Protein AF-A0A6A5WYC8-F1 (afdb_monomer)

Radius of gyration: 22.5 Å; Cα contacts (8 Å, |Δi|>4): 94; chains: 1; bounding box: 48×46×66 Å

Structure (mmCIF, N/CA/C/O backbone):
data_AF-A0A6A5WYC8-F1
#
_entry.id   AF-A0A6A5WYC8-F1
#
loop_
_atom_site.group_PDB
_atom_site.id
_atom_site.type_symbol
_atom_site.label_atom_id
_atom_site.label_alt_id
_atom_site.label_comp_id
_atom_site.label_asym_id
_atom_site.label_entity_id
_atom_site.label_seq_id
_atom_site.pdbx_PDB_ins_code
_atom_site.Cartn_x
_atom_site.Cartn_y
_atom_site.Cartn_z
_atom_site.occupancy
_atom_site.B_iso_or_equiv
_atom_site.auth_seq_id
_atom_site.auth_comp_id
_atom_site.auth_asym_id
_atom_site.auth_atom_id
_atom_site.pdbx_PDB_model_num
ATOM 1 N N . MET A 1 1 ? 5.970 29.006 -10.758 1.00 31.78 1 MET A N 1
ATOM 2 C CA . MET A 1 1 ? 6.120 27.592 -11.154 1.00 31.78 1 MET A CA 1
ATOM 3 C C . MET A 1 1 ? 5.249 26.788 -10.196 1.00 31.78 1 MET A C 1
ATOM 5 O O . MET A 1 1 ? 5.601 26.696 -9.032 1.00 31.78 1 MET A O 1
ATOM 9 N N . LYS A 1 2 ? 4.034 26.395 -10.607 1.00 27.62 2 LYS A N 1
ATOM 10 C CA . LYS A 1 2 ? 3.096 25.659 -9.742 1.00 27.62 2 LYS A CA 1
ATOM 11 C C . LYS A 1 2 ? 3.379 24.168 -9.907 1.00 27.62 2 LYS A C 1
ATOM 13 O O . LYS A 1 2 ? 3.205 23.647 -11.006 1.00 27.62 2 LYS A O 1
ATOM 18 N N . PHE A 1 3 ? 3.877 23.530 -8.854 1.00 28.61 3 PHE A N 1
ATOM 19 C CA . PHE A 1 3 ? 4.011 22.080 -8.818 1.00 28.61 3 PHE A CA 1
ATOM 20 C C . PHE A 1 3 ? 2.621 21.463 -8.635 1.00 28.61 3 PHE A C 1
ATOM 22 O O . PHE A 1 3 ? 1.765 22.016 -7.950 1.00 28.61 3 PHE A O 1
ATOM 29 N N . LYS A 1 4 ? 2.375 20.387 -9.380 1.00 29.45 4 LYS A N 1
ATOM 30 C CA . LYS A 1 4 ? 1.125 19.633 -9.392 1.00 29.45 4 LYS A CA 1
ATOM 31 C C . LYS A 1 4 ? 0.997 18.868 -8.071 1.00 29.45 4 LYS A C 1
ATOM 33 O O . LYS A 1 4 ? 1.615 17.820 -7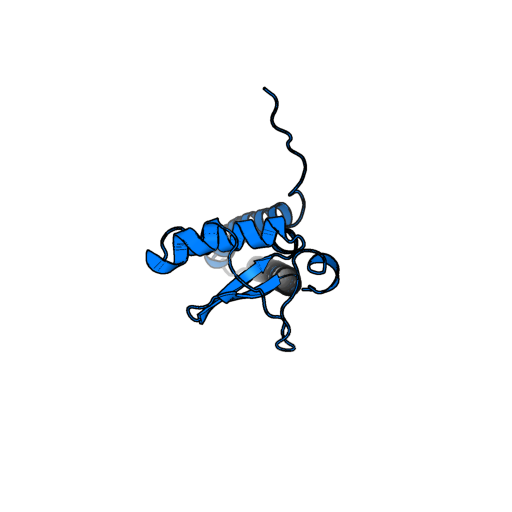.939 1.00 29.45 4 LYS A O 1
ATOM 38 N N . ASP A 1 5 ? 0.160 19.356 -7.164 1.00 35.50 5 ASP A N 1
ATOM 39 C CA . ASP A 1 5 ? -0.334 18.601 -6.005 1.00 35.50 5 ASP A CA 1
ATOM 40 C C . ASP A 1 5 ? -1.537 17.748 -6.414 1.00 35.50 5 ASP A C 1
ATOM 42 O O . ASP A 1 5 ? -2.679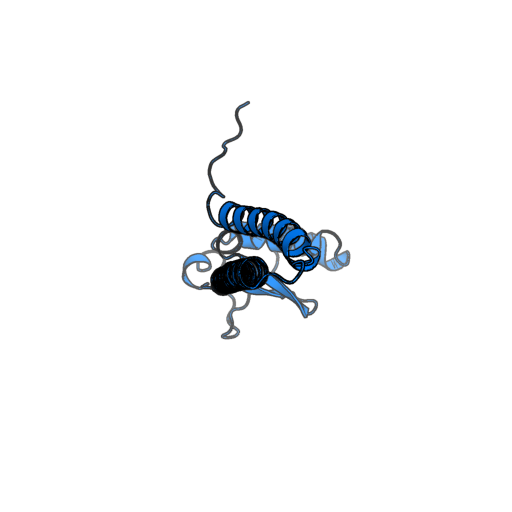 17.990 -6.029 1.00 35.50 5 ASP A O 1
ATOM 46 N N . HIS A 1 6 ? -1.293 16.749 -7.252 1.00 37.56 6 HIS A N 1
ATOM 47 C CA . HIS A 1 6 ? -2.247 15.668 -7.440 1.00 37.56 6 HIS A CA 1
ATOM 48 C C . HIS A 1 6 ? -1.483 14.354 -7.389 1.00 37.56 6 HIS A C 1
ATOM 50 O O . HIS A 1 6 ? -0.410 14.259 -7.980 1.00 37.56 6 HIS A O 1
ATOM 56 N N . TYR A 1 7 ? -2.096 13.373 -6.727 1.00 34.94 7 TYR A N 1
ATOM 57 C CA . TYR A 1 7 ? -1.620 12.028 -6.390 1.00 34.94 7 TYR A CA 1
ATOM 58 C C . TYR A 1 7 ? -0.927 11.942 -5.015 1.00 34.94 7 TYR A C 1
ATOM 60 O O . TYR A 1 7 ? -0.001 12.691 -4.743 1.00 34.94 7 TYR A O 1
ATOM 68 N N . TYR A 1 8 ? -1.434 11.028 -4.168 1.00 35.78 8 TYR A N 1
ATOM 69 C CA . TYR A 1 8 ? -1.152 10.771 -2.735 1.00 35.78 8 TYR A CA 1
ATOM 70 C C . TYR A 1 8 ? -2.074 11.472 -1.705 1.00 35.78 8 TYR A C 1
ATOM 72 O O . TYR A 1 8 ? -1.600 12.170 -0.818 1.00 35.78 8 TYR A O 1
ATOM 80 N N . HIS A 1 9 ? -3.395 11.269 -1.786 1.00 42.06 9 HIS A N 1
ATOM 81 C CA . HIS A 1 9 ? -4.388 11.791 -0.816 1.00 42.06 9 HIS A CA 1
ATOM 82 C C . HIS A 1 9 ? -5.343 10.687 -0.319 1.00 42.06 9 HIS A C 1
ATOM 84 O O . HIS A 1 9 ? -6.529 10.715 -0.608 1.00 42.06 9 HIS A O 1
ATOM 90 N N . ASN A 1 10 ? -4.842 9.627 0.325 1.00 48.75 10 ASN A N 1
ATOM 91 C CA . ASN A 1 10 ? -5.766 8.766 1.086 1.00 48.75 10 ASN A CA 1
ATOM 92 C C . ASN A 1 10 ? -5.080 7.965 2.201 1.00 48.75 10 ASN A C 1
ATOM 94 O O . ASN A 1 10 ? -5.441 8.085 3.365 1.00 48.75 10 ASN A O 1
ATOM 98 N N . HIS A 1 11 ? -4.026 7.197 1.911 1.00 49.94 11 HIS A N 1
ATOM 99 C CA . HIS A 1 11 ? -3.353 6.414 2.960 1.00 49.94 11 HIS A CA 1
ATOM 100 C C . HIS A 1 11 ? -2.455 7.257 3.880 1.00 49.94 11 HIS A C 1
ATOM 102 O O . HIS A 1 11 ? -2.379 7.014 5.083 1.00 49.94 11 HIS A O 1
ATOM 108 N N . GLY A 1 12 ? -1.802 8.291 3.338 1.00 56.53 12 GLY A N 1
ATOM 109 C CA . GLY A 1 12 ? -1.051 9.255 4.147 1.00 56.53 12 GLY A CA 1
ATOM 110 C C . GLY A 1 12 ? -1.943 10.026 5.122 1.00 56.53 12 GLY A C 1
ATOM 111 O O . GLY A 1 12 ? -1.490 10.361 6.207 1.00 56.53 12 GLY A O 1
ATOM 112 N N . GLU A 1 13 ? -3.203 10.267 4.757 1.00 59.62 13 GLU A N 1
ATOM 113 C CA . GLU A 1 13 ? -4.185 10.929 5.620 1.00 59.62 13 GLU A CA 1
ATOM 114 C C . GLU A 1 13 ? -4.702 9.976 6.697 1.00 59.62 13 GLU A C 1
ATOM 116 O O . GLU A 1 13 ? -4.609 10.333 7.862 1.00 59.62 13 GLU A O 1
ATOM 121 N N . ARG A 1 14 ? -5.076 8.730 6.357 1.00 62.69 14 ARG A N 1
ATOM 122 C CA . ARG A 1 14 ? -5.454 7.705 7.355 1.00 62.69 14 ARG A CA 1
ATOM 123 C C . ARG A 1 14 ? -4.357 7.466 8.398 1.00 62.69 14 ARG A C 1
ATOM 125 O O . ARG A 1 14 ? -4.634 7.412 9.590 1.00 62.69 14 ARG A O 1
ATOM 132 N N . ARG A 1 15 ? -3.089 7.365 7.972 1.00 63.12 15 ARG A N 1
ATOM 133 C CA . ARG A 1 15 ? -1.957 7.236 8.909 1.00 63.12 15 ARG A CA 1
ATOM 134 C C . ARG A 1 15 ? -1.721 8.498 9.736 1.00 63.12 15 ARG A C 1
ATOM 136 O O . ARG A 1 15 ? -1.363 8.371 10.899 1.00 63.12 15 ARG A O 1
ATOM 143 N N . LYS A 1 16 ? -1.878 9.693 9.159 1.00 63.28 16 LYS A N 1
ATOM 144 C CA . LYS A 1 16 ? -1.748 10.956 9.905 1.00 63.28 16 LYS A CA 1
ATOM 145 C C . LYS A 1 16 ? -2.861 11.115 10.935 1.00 63.28 16 LYS A C 1
ATOM 147 O O . LYS A 1 16 ? -2.550 11.377 12.083 1.00 63.28 16 LYS A O 1
ATOM 152 N N . GLU A 1 17 ? -4.106 10.861 10.550 1.00 66.44 17 GLU A N 1
ATOM 153 C CA . GLU A 1 17 ? -5.269 10.861 11.442 1.00 66.44 17 GLU A CA 1
ATOM 154 C C . GLU A 1 17 ? -5.091 9.831 12.568 1.00 66.44 17 GLU A C 1
ATOM 156 O O . GLU A 1 17 ? -5.295 10.144 13.735 1.00 66.44 17 GLU A O 1
ATOM 161 N N . CYS A 1 18 ? -4.596 8.628 12.249 1.00 65.06 18 CYS A N 1
ATOM 162 C CA . CYS A 1 18 ? -4.242 7.623 13.250 1.00 65.06 18 CYS A CA 1
ATOM 163 C C . CYS A 1 18 ? -3.154 8.123 14.216 1.00 65.06 18 CYS A C 1
ATOM 165 O O . CYS A 1 18 ? -3.265 7.896 15.418 1.00 65.06 18 CYS A O 1
ATOM 167 N N . LEU A 1 19 ? -2.109 8.801 13.723 1.00 67.19 19 LEU A N 1
ATOM 168 C CA . LEU A 1 19 ? -1.042 9.363 14.562 1.00 67.19 19 LEU A CA 1
ATOM 169 C C . LEU A 1 19 ? -1.561 10.488 15.468 1.00 67.19 19 LEU A C 1
ATOM 171 O O . LEU A 1 19 ? -1.287 10.454 16.664 1.00 67.19 19 LEU A O 1
ATOM 175 N N . GLU A 1 20 ? -2.345 11.422 14.928 1.00 73.81 20 GLU A N 1
ATOM 176 C CA . GLU A 1 20 ? -2.971 12.522 15.678 1.00 73.81 20 GLU A CA 1
ATOM 177 C C . GLU A 1 20 ? -3.898 11.982 16.782 1.00 73.81 20 GLU A C 1
ATOM 179 O O . GLU A 1 20 ? -3.764 12.353 17.947 1.00 73.81 20 GLU A O 1
ATOM 184 N N . LEU A 1 21 ? -4.744 10.996 16.462 1.00 72.44 21 LEU A N 1
ATOM 185 C CA . LEU A 1 21 ? -5.571 10.295 17.451 1.00 72.44 21 LEU A CA 1
ATOM 186 C C . LEU A 1 21 ? -4.731 9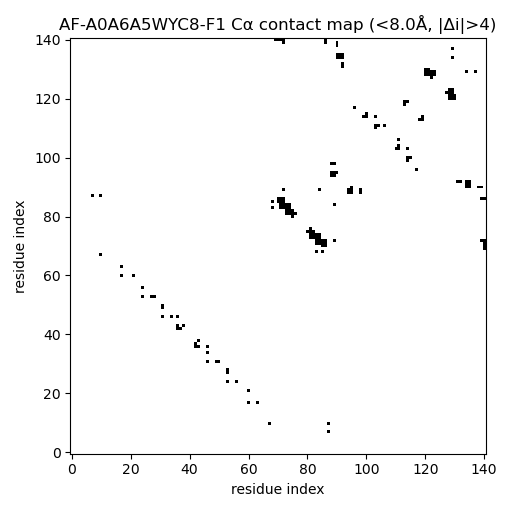.566 18.510 1.00 72.44 21 LEU A C 1
ATOM 188 O O . LEU A 1 21 ? -5.134 9.476 19.669 1.00 72.44 21 LEU A O 1
ATOM 192 N N . THR A 1 22 ? -3.561 9.038 18.144 1.00 75.81 22 THR A N 1
ATOM 193 C CA . THR A 1 22 ? -2.671 8.367 19.103 1.00 75.81 22 THR A CA 1
ATOM 194 C C . THR A 1 22 ? -2.109 9.366 20.116 1.00 75.81 22 THR A C 1
ATOM 196 O O . THR A 1 22 ? -2.049 9.054 21.307 1.00 75.81 22 THR A O 1
ATOM 199 N N . GLU A 1 23 ? -1.716 10.563 19.673 1.00 76.25 23 GLU A N 1
ATOM 200 C CA . GLU A 1 23 ? -1.233 11.640 20.546 1.00 76.25 23 GLU A CA 1
ATOM 201 C C . GLU A 1 23 ? -2.332 12.112 21.509 1.00 76.25 23 GLU A C 1
ATOM 203 O O . GLU A 1 23 ? -2.112 12.136 22.727 1.00 76.25 23 GLU A O 1
ATOM 208 N N . ASP A 1 24 ? -3.537 12.361 20.989 1.00 79.06 24 ASP A N 1
ATOM 209 C CA . ASP A 1 24 ? -4.706 12.748 21.786 1.00 79.06 24 ASP A CA 1
ATOM 210 C C . ASP A 1 24 ? -5.059 11.684 22.842 1.00 79.06 24 ASP A C 1
ATOM 212 O O . ASP A 1 24 ? -5.315 12.001 24.009 1.00 79.06 24 ASP A O 1
ATOM 216 N N . LEU A 1 25 ? -5.018 10.397 22.478 1.00 76.50 25 LEU A N 1
ATOM 217 C CA . LEU A 1 25 ? -5.288 9.299 23.411 1.00 76.50 25 LEU A CA 1
ATOM 218 C C . LEU A 1 25 ? -4.190 9.118 24.456 1.00 76.50 25 LEU A C 1
ATOM 220 O O . LEU A 1 25 ? -4.491 8.734 25.587 1.00 76.50 25 LEU A O 1
ATOM 224 N N . VAL A 1 26 ? -2.923 9.378 24.124 1.00 78.69 26 VAL A N 1
ATOM 225 C CA . VAL A 1 26 ? -1.829 9.351 25.108 1.00 78.69 26 VAL A CA 1
ATOM 226 C C . VAL A 1 26 ? -2.054 10.421 26.171 1.00 78.69 26 VAL A C 1
ATOM 228 O O . VAL A 1 26 ? -1.923 10.124 27.364 1.00 78.69 26 VAL A O 1
ATOM 231 N N . GLN A 1 27 ? -2.443 11.625 25.753 1.00 78.94 27 GLN A N 1
ATOM 232 C CA . GLN A 1 27 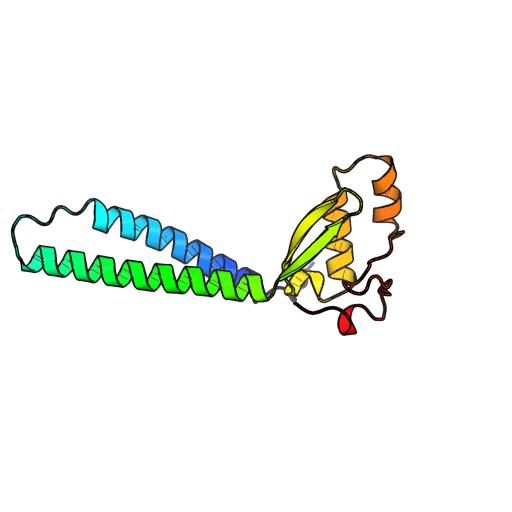? -2.753 12.721 26.664 1.00 78.94 27 GLN A CA 1
ATOM 233 C C . GLN A 1 27 ? -3.995 12.407 27.512 1.00 78.94 27 GLN A C 1
ATOM 235 O O . GLN A 1 27 ? -3.941 12.476 28.741 1.00 78.94 27 GLN A O 1
ATOM 240 N N . PHE A 1 28 ? -5.075 11.933 26.886 1.00 77.44 28 PHE A N 1
ATOM 241 C CA . PHE A 1 28 ? -6.296 11.525 27.584 1.00 77.44 28 PHE A CA 1
ATOM 242 C C . PHE A 1 28 ? -6.054 10.369 28.572 1.00 77.44 28 PHE A C 1
ATOM 244 O O . PHE A 1 28 ? -6.546 10.392 29.700 1.00 77.44 28 PHE A O 1
ATOM 251 N N . ARG A 1 29 ? -5.233 9.371 28.212 1.00 79.31 29 ARG A N 1
ATOM 252 C CA . ARG A 1 29 ? -4.847 8.275 29.116 1.00 79.31 29 ARG A CA 1
ATOM 253 C C . ARG A 1 29 ? -4.101 8.797 30.336 1.00 79.31 29 ARG A C 1
ATOM 255 O O . ARG A 1 29 ? -4.361 8.329 31.443 1.00 79.31 29 ARG A O 1
ATOM 262 N N . GLN A 1 30 ? -3.160 9.724 30.152 1.00 74.00 30 GLN A N 1
ATOM 263 C CA . GLN A 1 30 ? -2.432 10.317 31.273 1.00 74.00 30 GLN A CA 1
ATOM 264 C C . GLN A 1 30 ? -3.377 11.048 32.228 1.00 74.00 30 GLN A C 1
ATOM 266 O O . GLN A 1 30 ? -3.248 10.863 33.437 1.00 74.00 30 GLN A O 1
ATOM 271 N N . GLU A 1 31 ? -4.361 11.788 31.717 1.00 75.31 31 GLU A N 1
ATOM 272 C CA . GLU A 1 31 ? -5.375 12.461 32.540 1.00 75.31 31 GLU A CA 1
ATOM 273 C C . GLU A 1 31 ? -6.255 11.466 33.314 1.00 75.31 31 GLU A C 1
ATOM 275 O O . GLU A 1 31 ? -6.474 11.645 34.508 1.00 75.31 31 GLU A O 1
ATOM 280 N N . VAL A 1 32 ? -6.704 10.374 32.686 1.00 75.06 32 VAL A N 1
ATOM 281 C CA . VAL A 1 32 ? -7.561 9.364 33.342 1.00 75.06 32 VAL A CA 1
ATOM 282 C C . VAL A 1 32 ? -6.798 8.534 34.382 1.00 75.06 32 VAL A C 1
ATOM 284 O O . VAL A 1 32 ? -7.360 8.180 35.416 1.00 75.06 32 VAL A O 1
ATOM 287 N N . VAL A 1 33 ? -5.526 8.210 34.127 1.00 74.12 33 VAL A N 1
ATOM 288 C CA . VAL A 1 33 ? -4.686 7.400 35.032 1.00 74.12 33 VAL A CA 1
ATOM 289 C C . VAL A 1 33 ? -4.207 8.203 36.240 1.00 74.12 33 VAL A C 1
ATOM 291 O O . VAL A 1 33 ? -4.065 7.644 37.325 1.00 74.12 33 VAL A O 1
ATOM 294 N N . THR A 1 34 ? -3.935 9.497 36.061 1.00 70.88 34 THR A N 1
ATOM 295 C CA . THR A 1 34 ? -3.496 10.379 37.157 1.00 70.88 34 THR A CA 1
ATOM 296 C C . THR A 1 34 ? -4.660 10.913 37.989 1.00 70.88 34 THR A C 1
ATOM 298 O O . THR A 1 34 ? -4.437 11.449 39.073 1.00 70.88 34 THR A O 1
ATOM 301 N N . TYR A 1 35 ? -5.893 10.735 37.513 1.00 69.00 35 TYR A N 1
ATOM 302 C CA . TYR A 1 35 ? -7.106 11.078 38.238 1.00 69.00 35 TYR A CA 1
ATOM 303 C C . TYR A 1 35 ? -7.331 10.126 39.423 1.00 69.00 35 TYR A C 1
ATOM 305 O O . TYR A 1 35 ? -7.677 8.956 39.240 1.00 69.00 35 TYR A O 1
ATOM 313 N N . ASP A 1 36 ? -7.148 10.645 40.639 1.00 69.38 36 ASP A N 1
ATOM 314 C CA . ASP A 1 36 ? -7.527 9.981 41.887 1.00 69.38 36 ASP A CA 1
ATOM 315 C C . ASP A 1 36 ? -8.994 10.318 42.210 1.00 69.38 36 ASP A C 1
ATOM 317 O O . ASP A 1 36 ? -9.301 11.467 42.547 1.00 69.38 36 ASP A O 1
ATOM 321 N N . PRO A 1 37 ? -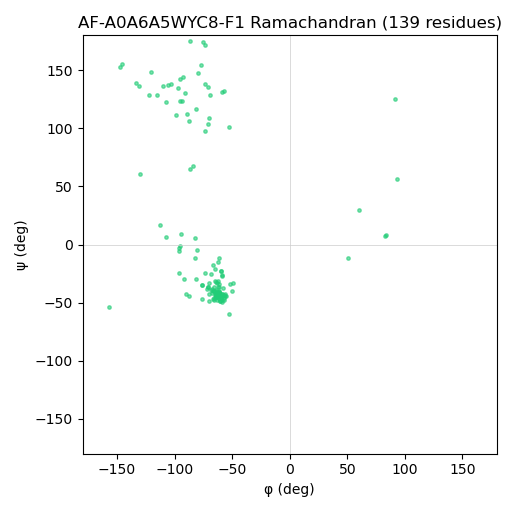9.940 9.375 42.045 1.00 65.25 37 PRO A N 1
ATOM 322 C CA . PRO A 1 37 ? -11.320 9.614 42.415 1.00 65.25 37 PRO A CA 1
ATOM 323 C C . PRO A 1 37 ? -11.408 9.575 43.942 1.00 65.25 37 PRO A C 1
ATOM 325 O O . PRO A 1 37 ? -11.492 8.499 44.532 1.00 65.25 37 PRO A O 1
ATOM 328 N N . GLU A 1 38 ? -11.393 10.737 44.594 1.00 67.25 38 GLU A N 1
ATOM 329 C CA . GLU A 1 38 ? -11.699 10.844 46.022 1.00 67.25 38 GLU A CA 1
ATOM 330 C C . GLU A 1 38 ? -13.055 10.178 46.308 1.00 67.25 38 GLU A C 1
ATOM 332 O O . GLU A 1 38 ? -14.084 10.774 46.014 1.00 67.25 38 GLU A O 1
ATOM 337 N N . GLY A 1 39 ? -13.033 8.943 46.833 1.00 64.44 39 GLY A N 1
ATOM 338 C CA . GLY A 1 39 ? -14.055 8.213 47.609 1.00 64.44 39 GLY A CA 1
ATOM 339 C C . GLY A 1 39 ? -15.508 8.105 47.117 1.00 64.44 39 GLY A C 1
ATOM 340 O O . GLY A 1 39 ? -16.261 7.326 47.695 1.00 64.44 39 GLY A O 1
ATOM 341 N N . ASP A 1 40 ? -15.917 8.859 46.104 1.00 71.69 40 ASP A N 1
ATOM 342 C CA . ASP A 1 40 ? -17.290 8.999 45.641 1.00 71.69 40 ASP A CA 1
ATOM 343 C C . ASP A 1 40 ? -17.554 8.000 44.512 1.00 71.69 40 ASP A C 1
ATOM 345 O O . ASP A 1 40 ? -16.847 7.977 43.495 1.00 71.69 40 ASP A O 1
ATOM 349 N N . GLU A 1 41 ? -18.573 7.158 44.696 1.00 77.50 41 GLU A N 1
ATOM 350 C CA . GLU A 1 41 ? -19.018 6.184 43.699 1.00 77.50 41 GLU A CA 1
ATOM 351 C C . GLU A 1 41 ? -19.256 6.845 42.335 1.00 77.50 41 GLU A C 1
ATOM 353 O O . GLU A 1 41 ? -18.938 6.239 41.312 1.00 77.50 41 GLU A O 1
ATOM 358 N N . GLU A 1 42 ? -19.716 8.103 42.294 1.00 78.81 42 GLU A N 1
ATOM 359 C CA . GLU A 1 42 ? -19.923 8.845 41.048 1.00 78.81 42 GLU A CA 1
ATOM 360 C C . GLU A 1 42 ? -18.599 9.128 40.310 1.00 78.81 42 GLU A C 1
ATOM 362 O O . GLU A 1 42 ? -18.511 8.962 39.089 1.00 78.81 42 GLU A O 1
ATOM 367 N N . ASN A 1 43 ? -17.527 9.465 41.035 1.00 74.75 43 ASN A N 1
ATOM 368 C CA . ASN A 1 43 ? -16.200 9.682 40.448 1.00 74.75 43 ASN A CA 1
ATOM 369 C C . ASN A 1 43 ? -15.553 8.372 39.982 1.00 74.75 43 ASN A C 1
ATOM 371 O O . ASN A 1 43 ? -14.912 8.339 38.925 1.00 74.75 43 ASN A O 1
ATOM 375 N N . VAL A 1 44 ? -15.751 7.275 40.721 1.00 80.12 44 VAL A N 1
ATOM 376 C CA . VAL A 1 44 ? -15.310 5.935 40.298 1.00 80.12 44 VAL A CA 1
ATOM 377 C C . VAL A 1 44 ? -16.055 5.499 39.034 1.00 80.12 44 VAL A C 1
ATOM 379 O O . VAL A 1 44 ? -15.425 5.035 38.079 1.00 80.12 44 VAL A O 1
ATOM 382 N N . GLN A 1 45 ? -17.374 5.705 38.989 1.00 84.19 45 GLN A N 1
ATOM 383 C CA . GLN A 1 45 ? -18.222 5.422 37.829 1.00 84.19 45 GLN A CA 1
ATOM 384 C C . GLN A 1 45 ? -17.759 6.226 36.607 1.00 84.19 45 GLN A C 1
ATOM 386 O O . GLN A 1 45 ? -17.596 5.676 35.513 1.00 84.19 45 GLN A O 1
ATOM 391 N N . ARG A 1 46 ? -17.479 7.521 36.798 1.00 82.50 46 ARG A N 1
ATOM 392 C CA . ARG A 1 46 ? -16.966 8.405 35.750 1.00 82.50 46 ARG A CA 1
ATOM 393 C C . ARG A 1 46 ? -15.621 7.917 35.221 1.00 82.50 46 ARG A C 1
ATOM 395 O O . ARG A 1 46 ? -15.486 7.766 34.010 1.00 82.50 46 ARG A O 1
ATOM 402 N N . ARG A 1 47 ? -14.660 7.591 36.091 1.00 81.12 47 ARG A N 1
ATOM 403 C CA . ARG A 1 47 ? -13.357 7.035 35.684 1.00 81.12 47 ARG A CA 1
ATOM 404 C C . ARG A 1 47 ? -13.515 5.748 34.873 1.00 81.12 47 ARG A C 1
ATOM 406 O O . ARG A 1 47 ? -12.902 5.627 33.817 1.00 81.12 47 ARG A O 1
ATOM 413 N N . ASN A 1 48 ? -14.360 4.820 35.319 1.00 84.19 48 ASN A N 1
ATOM 414 C CA . ASN A 1 48 ? -14.599 3.567 34.596 1.00 84.19 48 ASN A CA 1
ATOM 415 C C . ASN A 1 48 ? -15.194 3.824 33.202 1.00 84.19 48 ASN A C 1
ATOM 417 O O . ASN A 1 48 ? -14.722 3.252 32.226 1.00 84.19 48 ASN A O 1
ATOM 421 N N . SER A 1 49 ? -16.135 4.767 33.073 1.00 85.88 49 SER A N 1
ATOM 422 C CA . SER A 1 49 ? -16.681 5.148 31.761 1.00 85.88 49 SER A CA 1
ATOM 423 C C . SER A 1 49 ? -15.630 5.753 30.816 1.00 85.88 49 SER A C 1
ATOM 425 O O . SER A 1 49 ? -15.690 5.546 29.602 1.00 85.88 49 SER A O 1
ATOM 427 N N . LEU A 1 50 ? -14.644 6.478 31.361 1.00 85.12 50 LEU A N 1
ATOM 428 C CA . LEU A 1 50 ? -13.530 7.032 30.588 1.00 85.12 50 LEU A CA 1
ATOM 429 C C . LEU A 1 50 ? -12.557 5.931 30.148 1.00 85.12 50 LEU A C 1
ATOM 431 O O . LEU A 1 50 ? -12.102 5.969 29.008 1.00 85.12 50 LEU A O 1
ATOM 435 N N . LEU A 1 51 ? -12.290 4.934 31.000 1.00 83.06 51 LEU A N 1
ATOM 436 C CA . LEU A 1 51 ? -11.494 3.756 30.637 1.00 83.06 51 LEU A CA 1
ATOM 437 C C . LEU A 1 51 ? -12.178 2.925 29.542 1.00 83.06 51 LEU A C 1
ATOM 439 O O . LEU A 1 51 ? -11.520 2.553 28.576 1.00 83.06 51 LEU A O 1
ATOM 443 N N . ASP A 1 52 ? -13.494 2.715 29.624 1.00 87.62 52 ASP A N 1
ATOM 444 C CA . ASP A 1 52 ? -14.261 2.020 28.578 1.00 87.62 52 ASP A CA 1
ATOM 445 C C . ASP A 1 52 ? -14.259 2.782 27.245 1.00 87.62 52 ASP A C 1
ATOM 447 O O . ASP A 1 52 ? -14.338 2.191 26.166 1.00 87.62 52 ASP A O 1
ATOM 451 N N . ARG A 1 53 ? -14.210 4.119 27.287 1.00 86.31 53 ARG A N 1
ATOM 452 C CA . ARG A 1 53 ? -14.044 4.930 26.075 1.00 86.31 53 ARG A CA 1
ATOM 453 C C . ARG A 1 53 ? -12.634 4.779 25.510 1.00 86.31 53 ARG A C 1
ATOM 455 O O . ARG A 1 53 ? -12.505 4.453 24.339 1.00 86.31 53 ARG A O 1
ATOM 462 N N . LEU A 1 54 ? -11.612 4.914 26.356 1.00 83.69 54 LEU A N 1
ATOM 463 C CA . LEU A 1 54 ? -10.215 4.743 25.962 1.00 83.69 54 LEU A CA 1
ATOM 464 C C . LEU A 1 54 ? -9.977 3.370 25.320 1.00 83.69 54 LEU A C 1
ATOM 466 O O . LEU A 1 54 ? -9.318 3.290 24.291 1.00 83.69 54 LEU A O 1
ATOM 470 N N . GLN A 1 55 ? -10.529 2.300 25.896 1.00 84.94 55 GLN A N 1
ATOM 471 C CA . GLN A 1 55 ? -10.375 0.955 25.345 1.00 84.94 55 GLN A CA 1
ATOM 472 C C . GLN A 1 55 ? -10.994 0.837 23.949 1.00 84.94 55 GLN A C 1
ATOM 474 O O . GLN A 1 55 ? -10.362 0.292 23.054 1.00 84.94 55 GLN A O 1
ATOM 479 N N . ARG A 1 56 ? -12.192 1.395 23.735 1.00 88.25 56 ARG A N 1
ATOM 480 C CA . ARG A 1 56 ? -12.834 1.395 22.410 1.00 88.25 56 ARG A CA 1
ATOM 481 C C . ARG A 1 56 ? -12.025 2.159 21.372 1.00 88.25 56 ARG A C 1
ATOM 483 O O . ARG A 1 56 ? -11.907 1.694 20.244 1.00 88.25 56 ARG A O 1
ATOM 490 N N . ASP A 1 57 ? -11.470 3.303 21.753 1.00 84.62 57 ASP A N 1
ATOM 491 C CA . ASP A 1 57 ? -10.651 4.106 20.848 1.00 84.62 57 ASP A CA 1
ATOM 492 C C . ASP A 1 57 ? -9.329 3.381 20.523 1.00 84.62 57 ASP A C 1
ATOM 494 O O . ASP A 1 57 ? -8.909 3.351 19.368 1.00 84.62 57 ASP A O 1
ATOM 498 N N . LEU A 1 58 ? -8.714 2.707 21.505 1.00 84.88 58 LEU A N 1
ATOM 499 C CA . LEU A 1 58 ? -7.546 1.844 21.287 1.00 84.88 58 LEU A CA 1
ATOM 500 C C . LEU A 1 58 ? -7.860 0.666 20.355 1.00 84.88 58 LEU A C 1
ATOM 502 O O . LEU A 1 58 ? -7.073 0.388 19.451 1.00 84.88 58 LEU A O 1
ATOM 506 N N . ASP A 1 59 ? -9.002 0.002 20.538 1.00 87.69 59 ASP A N 1
ATOM 507 C CA . ASP A 1 59 ? -9.440 -1.097 19.671 1.00 87.69 59 ASP A CA 1
ATOM 508 C C . ASP A 1 59 ? -9.705 -0.598 18.241 1.00 87.69 59 ASP A C 1
ATOM 510 O O . ASP A 1 59 ? -9.347 -1.265 17.270 1.00 87.69 59 ASP A O 1
ATOM 514 N N . PHE A 1 60 ? -10.283 0.600 18.093 1.00 85.62 60 PHE A N 1
ATOM 515 C CA . PHE A 1 60 ? -10.494 1.243 16.796 1.00 85.62 60 PHE A CA 1
ATOM 516 C C . PHE A 1 60 ? -9.172 1.569 16.091 1.00 85.62 60 PHE A C 1
ATOM 518 O O . PHE A 1 60 ? -9.028 1.284 14.900 1.00 85.62 60 PHE A O 1
ATOM 525 N N . LEU A 1 61 ? -8.186 2.114 16.810 1.00 82.94 61 LEU A N 1
ATOM 526 C CA . LEU A 1 61 ? -6.858 2.372 16.251 1.00 82.94 61 LEU A CA 1
ATOM 527 C C . LEU A 1 61 ? -6.145 1.081 15.853 1.00 82.94 61 LEU A C 1
ATOM 529 O O . LEU A 1 61 ? -5.606 1.005 14.753 1.00 82.94 61 LEU A O 1
ATOM 533 N N . ALA A 1 62 ? -6.175 0.060 16.712 1.00 84.62 62 ALA A N 1
ATOM 534 C CA . ALA A 1 62 ? -5.586 -1.240 16.406 1.00 84.62 62 ALA A CA 1
ATOM 535 C C . ALA A 1 62 ? -6.218 -1.844 15.147 1.00 84.62 62 ALA A C 1
ATOM 537 O O . ALA A 1 62 ? -5.508 -2.296 14.253 1.00 84.62 62 ALA A O 1
ATOM 538 N N . LYS A 1 63 ? -7.549 -1.770 15.033 1.00 84.75 63 LYS A N 1
ATOM 539 C CA . LYS A 1 63 ? -8.269 -2.231 13.848 1.00 84.75 63 LYS A CA 1
ATOM 540 C C . LYS A 1 63 ? -7.896 -1.434 12.595 1.00 84.75 63 LYS A C 1
ATOM 542 O O . LYS A 1 63 ? -7.715 -2.018 11.531 1.00 84.75 63 LYS A O 1
ATOM 547 N N . THR A 1 64 ? -7.750 -0.119 12.722 1.00 83.00 64 THR A N 1
ATOM 548 C CA . THR A 1 64 ? -7.361 0.755 11.607 1.00 83.00 64 THR A CA 1
ATOM 549 C C . THR A 1 64 ? -5.931 0.467 11.137 1.00 83.00 64 THR A C 1
ATOM 551 O O . THR A 1 64 ? -5.690 0.433 9.931 1.00 83.00 64 THR A O 1
ATOM 554 N N . ASP A 1 65 ? -4.991 0.208 12.054 1.00 79.56 65 ASP A N 1
ATOM 555 C CA . ASP A 1 65 ? -3.626 -0.225 11.712 1.00 79.56 65 ASP A CA 1
ATOM 556 C C . ASP A 1 65 ? -3.623 -1.603 11.039 1.00 79.56 65 ASP A C 1
ATOM 558 O O . ASP A 1 65 ? -2.958 -1.788 10.022 1.00 79.56 65 ASP A O 1
ATOM 562 N N . GLU A 1 66 ? -4.400 -2.561 11.556 1.00 81.19 66 GLU A N 1
ATOM 563 C CA . GLU A 1 66 ? -4.553 -3.881 10.936 1.00 81.19 66 GLU A CA 1
ATOM 564 C C . GLU A 1 66 ? -5.091 -3.786 9.506 1.00 81.19 66 GLU A C 1
ATOM 566 O O . GLU A 1 66 ? -4.526 -4.402 8.603 1.00 81.19 66 GLU A O 1
ATOM 571 N N . ASP A 1 67 ? -6.147 -3.000 9.283 1.00 81.00 67 ASP A N 1
ATOM 572 C CA . ASP A 1 67 ? -6.738 -2.819 7.956 1.00 81.00 67 ASP A CA 1
ATOM 573 C C . ASP A 1 67 ? -5.773 -2.095 7.004 1.00 81.00 67 ASP A C 1
ATOM 575 O O . ASP A 1 67 ? -5.675 -2.461 5.835 1.00 81.00 67 ASP A O 1
ATOM 579 N N . ALA A 1 68 ? -4.999 -1.123 7.499 1.00 75.88 68 ALA A N 1
ATOM 580 C CA . ALA A 1 68 ? -3.956 -0.473 6.709 1.00 75.88 68 ALA A CA 1
ATOM 581 C C . ALA A 1 68 ? -2.847 -1.460 6.306 1.00 75.88 68 ALA A C 1
ATOM 583 O O . ALA A 1 68 ? -2.424 -1.479 5.155 1.00 75.88 68 ALA A O 1
ATOM 584 N N . ARG A 1 69 ? -2.409 -2.327 7.224 1.00 74.31 69 ARG A N 1
ATOM 585 C CA . ARG A 1 69 ? -1.370 -3.337 6.956 1.00 74.31 69 ARG A CA 1
ATOM 586 C C . ARG A 1 69 ? -1.872 -4.491 6.096 1.00 74.31 69 ARG A C 1
ATOM 588 O O . ARG A 1 69 ? -1.073 -5.128 5.419 1.00 74.31 69 ARG A O 1
ATOM 595 N N . ALA A 1 70 ? -3.177 -4.757 6.096 1.00 77.81 70 ALA A N 1
ATOM 596 C CA . ALA A 1 70 ? -3.804 -5.681 5.154 1.00 77.81 70 ALA A CA 1
ATOM 597 C C . ALA A 1 70 ? -3.756 -5.162 3.704 1.00 77.81 70 ALA A C 1
ATOM 599 O O . ALA A 1 70 ? -3.916 -5.946 2.774 1.00 77.81 70 ALA A O 1
ATOM 600 N N . GLU A 1 71 ? -3.518 -3.862 3.512 1.00 83.62 71 GLU A N 1
ATOM 601 C CA . GLU A 1 71 ? -3.271 -3.241 2.211 1.00 83.62 71 GLU A CA 1
ATOM 602 C C . GLU A 1 71 ? -1.759 -3.131 1.884 1.00 83.62 71 GLU A C 1
ATOM 604 O O . GLU A 1 71 ? -1.401 -2.483 0.906 1.00 83.62 71 GLU A O 1
ATOM 609 N N . ASP A 1 72 ? -0.841 -3.730 2.653 1.00 88.12 72 ASP A N 1
ATOM 610 C CA . ASP A 1 72 ? 0.606 -3.647 2.389 1.00 88.12 72 ASP A CA 1
ATOM 611 C C . ASP A 1 72 ? 1.133 -4.856 1.587 1.00 88.12 72 ASP A C 1
ATOM 613 O O . ASP A 1 72 ? 0.788 -6.006 1.844 1.00 88.12 72 ASP A O 1
ATOM 617 N N . ILE A 1 73 ? 2.081 -4.618 0.676 1.00 89.31 73 ILE A N 1
ATOM 618 C CA . ILE A 1 73 ? 2.866 -5.657 -0.002 1.00 89.31 73 ILE A CA 1
ATOM 619 C C . ILE A 1 73 ? 4.137 -5.957 0.782 1.00 89.31 73 ILE A C 1
ATOM 621 O O . ILE A 1 73 ? 4.953 -5.072 1.051 1.00 89.31 73 ILE A O 1
ATOM 625 N N . ARG A 1 74 ? 4.394 -7.243 1.031 1.00 89.25 74 ARG A N 1
ATOM 626 C CA . ARG A 1 74 ? 5.684 -7.690 1.558 1.00 89.25 74 ARG A CA 1
ATOM 627 C C . ARG A 1 74 ? 6.726 -7.808 0.450 1.00 89.25 74 ARG A C 1
ATOM 629 O O . ARG A 1 74 ? 6.637 -8.674 -0.416 1.00 89.25 74 ARG A O 1
ATOM 636 N N . PHE A 1 75 ? 7.773 -7.001 0.538 1.00 90.50 75 PHE A N 1
ATOM 637 C CA . PHE A 1 75 ? 8.919 -7.024 -0.363 1.00 90.50 75 PHE A CA 1
ATOM 638 C C . PHE A 1 75 ? 10.162 -7.552 0.358 1.00 90.50 75 PHE A C 1
ATOM 640 O O . PHE A 1 75 ? 10.439 -7.186 1.500 1.00 90.50 75 PHE A O 1
ATOM 647 N N . THR A 1 76 ? 10.925 -8.421 -0.304 1.00 90.88 76 THR A N 1
ATOM 648 C CA . THR A 1 76 ? 12.249 -8.855 0.162 1.00 90.88 76 THR A CA 1
ATOM 649 C C . THR A 1 76 ? 13.273 -8.536 -0.911 1.00 90.88 76 THR A C 1
ATOM 651 O O . THR A 1 76 ? 13.077 -8.901 -2.067 1.00 90.88 76 THR A O 1
ATOM 654 N N . ASP A 1 77 ? 14.356 -7.860 -0.538 1.00 88.62 77 ASP A N 1
ATOM 655 C CA . ASP A 1 77 ? 15.419 -7.537 -1.487 1.00 88.62 77 ASP A CA 1
ATOM 656 C C . ASP A 1 77 ? 16.461 -8.661 -1.625 1.00 88.62 77 ASP A C 1
ATOM 658 O O . ASP A 1 77 ? 16.458 -9.650 -0.889 1.00 88.62 77 ASP A O 1
ATOM 662 N N . ALA A 1 78 ? 17.409 -8.482 -2.549 1.00 84.00 78 ALA A N 1
ATOM 663 C CA . ALA A 1 78 ? 18.482 -9.447 -2.801 1.00 84.00 78 ALA A CA 1
ATOM 664 C C . ALA A 1 78 ? 19.429 -9.676 -1.601 1.00 84.00 78 ALA A C 1
ATOM 666 O O . ALA A 1 78 ? 20.183 -10.646 -1.591 1.00 84.00 78 ALA A O 1
ATOM 667 N N . THR A 1 79 ? 19.405 -8.804 -0.587 1.00 83.88 79 THR A N 1
ATOM 668 C CA . THR A 1 79 ? 20.195 -8.933 0.649 1.00 83.88 79 THR A CA 1
ATOM 669 C C . THR A 1 79 ? 19.411 -9.593 1.789 1.00 83.88 79 THR A C 1
ATOM 671 O O . THR A 1 79 ? 19.955 -9.802 2.872 1.00 83.88 79 THR A O 1
ATOM 674 N N . GLY A 1 80 ? 18.140 -9.938 1.555 1.00 85.88 80 GLY A N 1
ATOM 675 C CA . GLY A 1 80 ? 17.248 -10.548 2.539 1.00 85.88 80 GLY A CA 1
ATOM 676 C C . GLY A 1 80 ? 16.556 -9.550 3.471 1.00 85.88 80 GLY A C 1
ATOM 677 O 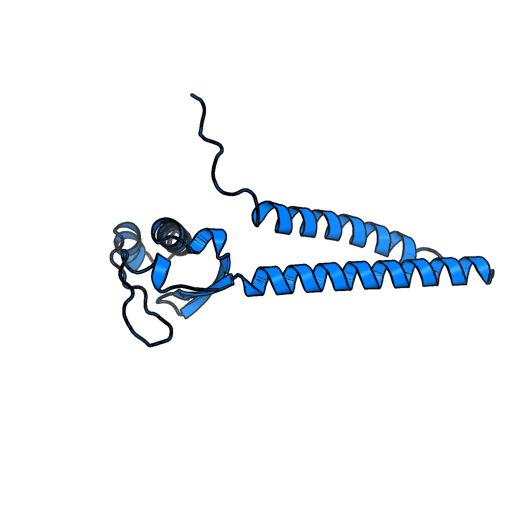O . GLY A 1 80 ? 15.891 -9.975 4.419 1.00 85.88 80 GLY A O 1
ATOM 678 N N . ARG A 1 81 ? 16.674 -8.236 3.227 1.00 87.88 81 ARG A N 1
ATOM 679 C CA . ARG A 1 81 ? 15.929 -7.225 3.993 1.00 87.88 81 ARG A CA 1
ATOM 680 C C . ARG A 1 81 ? 14.458 -7.296 3.611 1.00 87.88 81 ARG A C 1
ATOM 682 O O . ARG A 1 81 ? 14.131 -7.382 2.429 1.00 87.88 81 ARG A O 1
ATOM 689 N N . ARG A 1 82 ? 13.583 -7.249 4.614 1.00 90.19 82 ARG A N 1
ATOM 690 C CA . ARG A 1 82 ? 12.128 -7.291 4.440 1.00 90.19 82 ARG A CA 1
ATOM 691 C C . ARG A 1 82 ? 11.530 -5.913 4.666 1.00 90.19 82 ARG A C 1
ATOM 693 O O . ARG A 1 82 ? 11.899 -5.235 5.623 1.00 90.19 82 ARG A O 1
ATOM 700 N N . PHE A 1 83 ? 10.597 -5.546 3.803 1.00 87.12 83 PHE A N 1
ATOM 701 C CA . PHE A 1 83 ? 9.864 -4.292 3.838 1.00 87.12 83 PHE A CA 1
ATOM 702 C C . PHE A 1 83 ? 8.376 -4.597 3.701 1.00 87.12 83 PHE A C 1
ATOM 704 O O . PHE A 1 83 ? 7.996 -5.399 2.849 1.00 87.12 83 PHE A O 1
ATOM 711 N N . ASP A 1 84 ? 7.552 -3.940 4.508 1.00 88.50 84 ASP A N 1
ATOM 712 C CA . ASP A 1 84 ? 6.109 -3.882 4.292 1.00 88.50 84 ASP A CA 1
ATOM 713 C C . ASP A 1 84 ? 5.830 -2.538 3.597 1.00 88.50 84 ASP A C 1
ATOM 715 O O . ASP A 1 84 ? 6.116 -1.465 4.137 1.00 88.50 84 ASP A O 1
ATOM 719 N N . LEU A 1 85 ? 5.420 -2.606 2.330 1.00 87.81 85 LEU A N 1
ATOM 720 C CA . LEU A 1 85 ? 5.251 -1.462 1.439 1.00 87.81 85 LEU A CA 1
ATOM 721 C C . LEU A 1 85 ? 3.766 -1.191 1.227 1.00 87.81 85 LEU A C 1
ATOM 723 O O . LEU A 1 85 ? 3.068 -2.043 0.689 1.00 87.81 85 LEU A O 1
ATOM 727 N N . SER A 1 86 ? 3.307 0.017 1.542 1.00 87.44 86 SER A N 1
ATOM 728 C CA . SER A 1 86 ? 1.911 0.395 1.300 1.00 87.44 86 SER A CA 1
ATOM 729 C C . SER A 1 86 ? 1.527 0.281 -0.170 1.00 87.44 86 SER A C 1
ATOM 731 O O . SER A 1 86 ? 2.223 0.824 -1.038 1.00 87.44 86 SER A O 1
ATOM 733 N N . TRP A 1 87 ? 0.392 -0.379 -0.439 1.00 88.75 87 TRP A N 1
ATOM 734 C CA . TRP A 1 87 ? -0.150 -0.571 -1.786 1.00 88.75 87 TRP A CA 1
ATOM 735 C C . TRP A 1 87 ? -0.224 0.726 -2.579 1.00 88.75 87 TRP A C 1
ATOM 737 O O . TRP A 1 87 ? 0.133 0.757 -3.751 1.00 88.75 87 TRP A O 1
ATOM 747 N N . ASP A 1 88 ? -0.602 1.840 -1.955 1.00 85.94 88 ASP A N 1
ATOM 748 C CA . ASP A 1 88 ? -0.696 3.121 -2.656 1.00 85.94 88 ASP A CA 1
ATOM 749 C C . ASP A 1 88 ? 0.620 3.582 -3.292 1.00 85.94 88 ASP A C 1
ATOM 751 O O . ASP A 1 88 ? 0.595 4.296 -4.298 1.00 85.94 88 ASP A O 1
ATOM 755 N N . ILE A 1 89 ? 1.748 3.153 -2.726 1.00 86.00 89 ILE A N 1
ATOM 756 C CA . ILE A 1 89 ? 3.091 3.477 -3.198 1.00 86.00 89 ILE A CA 1
ATOM 757 C C . ILE A 1 89 ? 3.565 2.434 -4.215 1.00 86.00 89 ILE A C 1
ATOM 759 O O . ILE A 1 89 ? 4.129 2.798 -5.244 1.00 86.00 89 ILE A O 1
ATOM 763 N N . CYS A 1 90 ? 3.333 1.144 -3.966 1.00 90.94 90 CYS A N 1
ATOM 764 C CA . CYS A 1 90 ? 3.883 0.067 -4.794 1.00 90.94 90 CYS A CA 1
ATOM 765 C C . CYS A 1 90 ? 2.934 -0.462 -5.884 1.00 90.94 90 CYS A C 1
ATOM 767 O O . CYS A 1 90 ? 3.387 -1.214 -6.742 1.00 90.94 90 CYS A O 1
ATOM 769 N N . LYS A 1 91 ? 1.667 -0.020 -5.948 1.00 91.31 91 LYS A N 1
ATOM 770 C CA . LYS A 1 91 ? 0.675 -0.462 -6.956 1.00 91.31 91 LYS A CA 1
ATOM 771 C C . LYS A 1 91 ? 1.029 -0.159 -8.410 1.00 91.31 91 LYS A C 1
ATOM 773 O O . LYS A 1 91 ? 0.350 -0.644 -9.304 1.00 91.31 91 LYS A O 1
ATOM 778 N N 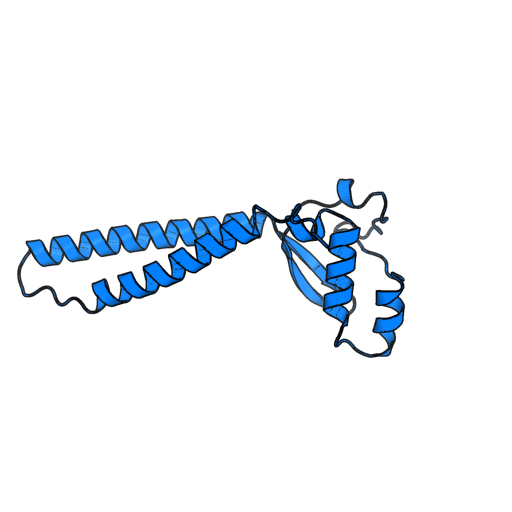. THR A 1 92 ? 2.046 0.668 -8.654 1.00 93.50 92 THR A N 1
ATOM 779 C CA . THR A 1 92 ? 2.557 0.962 -10.002 1.00 93.50 92 THR A CA 1
ATOM 780 C C . THR A 1 92 ? 4.023 0.579 -10.107 1.00 93.50 92 THR A C 1
ATOM 782 O O . THR A 1 92 ? 4.759 0.721 -9.126 1.00 93.50 92 THR A O 1
ATOM 785 N N . TRP A 1 93 ? 4.467 0.170 -11.298 1.00 93.25 93 TRP A N 1
ATOM 786 C CA . TRP A 1 93 ? 5.867 -0.203 -11.526 1.00 93.25 93 TRP A CA 1
ATOM 787 C C . TRP A 1 93 ? 6.806 0.944 -11.153 1.00 93.25 93 TRP A C 1
ATOM 789 O O . TRP A 1 93 ? 7.813 0.760 -10.471 1.00 93.25 93 TRP A O 1
ATOM 799 N N . LYS A 1 94 ? 6.428 2.166 -11.541 1.00 93.12 94 LYS A N 1
ATOM 800 C CA . LYS A 1 94 ? 7.184 3.378 -11.225 1.00 93.12 94 LYS A CA 1
ATOM 801 C C . LYS A 1 94 ? 7.335 3.579 -9.714 1.00 93.12 94 LYS A C 1
ATOM 803 O O . LYS A 1 94 ? 8.445 3.827 -9.252 1.00 93.12 94 LYS A O 1
ATOM 808 N N . GLY A 1 95 ? 6.239 3.488 -8.962 1.00 92.44 95 GLY A N 1
ATOM 809 C CA . GLY A 1 95 ? 6.267 3.677 -7.511 1.00 92.44 95 GLY A CA 1
ATOM 810 C C . GLY A 1 95 ? 7.089 2.597 -6.803 1.00 92.44 95 GLY A C 1
ATOM 811 O O . GLY A 1 95 ? 7.903 2.907 -5.933 1.00 92.44 95 GLY A O 1
ATOM 812 N N . MET A 1 96 ? 6.982 1.343 -7.256 1.00 93.44 96 MET A N 1
ATOM 813 C CA . MET A 1 96 ? 7.842 0.260 -6.776 1.00 93.44 96 MET A CA 1
ATOM 814 C C . MET A 1 96 ? 9.325 0.524 -7.082 1.00 93.44 96 MET A C 1
ATOM 816 O O . MET A 1 96 ? 10.171 0.417 -6.195 1.00 93.44 96 MET A O 1
ATOM 820 N N . GLY A 1 97 ? 9.652 0.923 -8.312 1.00 92.50 97 GLY A N 1
ATOM 821 C CA . GLY A 1 97 ? 11.022 1.230 -8.720 1.00 92.50 97 GLY A CA 1
ATOM 822 C C . GLY A 1 97 ? 11.636 2.399 -7.945 1.00 92.50 97 GLY A C 1
ATOM 823 O O . GLY A 1 97 ? 12.818 2.362 -7.599 1.00 92.50 97 GLY A O 1
ATOM 824 N N . GLU A 1 98 ? 10.844 3.423 -7.613 1.00 91.50 98 GLU A N 1
ATOM 825 C CA . GLU A 1 98 ? 11.264 4.513 -6.726 1.00 91.50 98 GLU A CA 1
ATOM 826 C C . GLU A 1 98 ? 11.592 3.990 -5.319 1.00 91.50 98 GLU A C 1
ATOM 828 O O . GLU A 1 98 ? 12.662 4.307 -4.797 1.00 91.50 98 GLU A O 1
ATOM 833 N N . MET A 1 99 ? 10.750 3.123 -4.743 1.00 89.50 99 MET A N 1
ATOM 834 C CA . MET A 1 99 ? 11.005 2.509 -3.432 1.00 89.50 99 MET A CA 1
ATOM 835 C C . MET A 1 99 ? 12.266 1.646 -3.416 1.00 89.50 99 MET A C 1
ATOM 837 O O . MET A 1 99 ? 13.066 1.739 -2.483 1.00 89.50 99 MET A O 1
ATOM 841 N N . ILE A 1 100 ? 12.488 0.852 -4.465 1.00 90.25 100 ILE A N 1
ATOM 842 C CA . ILE A 1 100 ? 13.704 0.047 -4.604 1.00 90.25 100 ILE A CA 1
ATOM 843 C C . ILE A 1 100 ? 14.926 0.969 -4.645 1.00 90.25 100 ILE A C 1
ATOM 845 O O . ILE A 1 100 ? 15.861 0.778 -3.873 1.00 90.25 100 ILE A O 1
ATOM 849 N N . LYS A 1 101 ? 14.917 2.026 -5.464 1.00 88.56 101 LYS A N 1
ATOM 850 C CA . LYS A 1 101 ? 16.032 2.989 -5.512 1.00 88.56 101 LYS A CA 1
ATOM 851 C C . LYS A 1 101 ? 16.308 3.605 -4.136 1.00 88.56 101 LYS A C 1
ATOM 853 O O . LYS A 1 101 ? 17.465 3.659 -3.726 1.00 88.56 101 LYS A O 1
ATOM 858 N N . GLN A 1 102 ? 15.268 3.989 -3.389 1.00 85.88 102 GLN A N 1
ATOM 859 C CA . GLN A 1 102 ? 15.421 4.501 -2.020 1.00 85.88 102 GLN A CA 1
ATOM 860 C C . GLN A 1 102 ? 16.052 3.469 -1.069 1.00 85.88 102 GLN A C 1
ATOM 862 O O . GLN A 1 102 ? 16.946 3.813 -0.296 1.00 85.88 102 GLN A O 1
ATOM 867 N N . ALA A 1 103 ? 15.662 2.194 -1.158 1.00 83.19 103 ALA A N 1
ATOM 868 C CA . ALA A 1 103 ? 16.203 1.124 -0.315 1.00 83.19 103 ALA A CA 1
ATOM 869 C C . ALA A 1 103 ? 17.703 0.846 -0.551 1.00 83.19 103 ALA A C 1
ATOM 871 O O . ALA A 1 103 ? 18.376 0.282 0.324 1.00 83.19 103 ALA A O 1
ATOM 872 N N . PHE A 1 104 ? 18.231 1.237 -1.714 1.00 81.12 104 PHE A N 1
ATOM 873 C CA . PHE A 1 104 ? 19.630 1.050 -2.108 1.00 81.12 104 PHE A CA 1
ATOM 874 C C . PHE A 1 104 ? 20.465 2.346 -2.103 1.00 81.12 104 PHE A C 1
ATOM 876 O O . PHE A 1 104 ? 21.646 2.282 -2.440 1.00 81.12 104 PHE A O 1
ATOM 883 N N . LEU A 1 105 ? 19.925 3.483 -1.633 1.00 78.88 105 LEU A N 1
ATOM 884 C CA . LEU A 1 105 ? 20.662 4.759 -1.539 1.00 78.88 105 LEU A CA 1
ATOM 885 C C . LEU A 1 105 ? 21.938 4.680 -0.686 1.00 78.88 105 LEU A C 1
ATOM 887 O O . LEU A 1 105 ? 22.942 5.299 -1.022 1.00 78.88 105 LEU A O 1
ATOM 891 N N . TYR A 1 106 ? 21.897 3.919 0.409 1.00 72.75 106 TYR A N 1
ATOM 892 C CA . TYR A 1 106 ? 23.030 3.716 1.325 1.00 72.75 106 TYR A CA 1
ATOM 893 C C . TYR A 1 106 ? 23.549 2.268 1.300 1.00 72.75 106 TYR A C 1
ATOM 895 O O . TYR A 1 106 ? 24.204 1.820 2.240 1.00 72.75 106 TYR A O 1
ATOM 903 N N . GLY A 1 107 ? 23.186 1.504 0.263 1.00 67.56 107 GLY A N 1
ATOM 904 C CA . GLY A 1 107 ? 23.560 0.099 0.127 1.00 67.56 107 GLY A CA 1
ATOM 905 C C . GLY A 1 107 ? 25.028 -0.100 -0.277 1.00 67.56 107 GLY A C 1
ATOM 906 O O . GLY A 1 107 ? 25.727 0.865 -0.586 1.00 67.56 107 GLY A O 1
ATOM 907 N N . PRO A 1 108 ? 25.507 -1.357 -0.314 1.00 66.50 108 PRO A N 1
ATOM 908 C CA . PRO A 1 108 ? 26.853 -1.669 -0.783 1.00 66.50 108 PRO A CA 1
ATOM 909 C C . PRO A 1 108 ? 27.065 -1.155 -2.216 1.00 66.50 108 PRO A C 1
ATOM 911 O O . PRO A 1 108 ? 26.260 -1.443 -3.107 1.00 66.50 108 PRO A O 1
ATOM 914 N N . GLU A 1 109 ? 28.184 -0.460 -2.448 1.00 66.81 109 GLU A N 1
ATOM 915 C CA . GLU A 1 109 ? 28.528 0.184 -3.726 1.00 66.81 109 GLU A CA 1
ATOM 916 C C . GLU A 1 109 ? 28.390 -0.680 -4.998 1.00 66.81 109 GLU A C 1
ATOM 918 O O . GLU A 1 109 ? 28.001 -0.109 -6.017 1.00 66.81 109 GLU A O 1
ATOM 923 N N . PRO A 1 110 ? 28.620 -2.013 -5.026 1.00 78.44 110 PRO A N 1
ATOM 924 C CA . PRO A 1 110 ? 28.508 -2.750 -6.288 1.00 78.44 110 PRO A CA 1
ATOM 925 C C . PRO A 1 110 ? 27.079 -2.864 -6.840 1.00 78.44 110 PRO A C 1
ATOM 927 O O . PRO A 1 110 ? 26.922 -3.019 -8.046 1.00 78.44 110 PRO A O 1
ATOM 930 N N . PHE A 1 111 ? 26.031 -2.785 -6.014 1.00 77.31 111 PHE A N 1
ATOM 931 C CA . PHE A 1 111 ? 24.651 -2.985 -6.488 1.00 77.31 111 PHE A CA 1
ATOM 932 C C . PHE A 1 111 ? 23.965 -1.684 -6.909 1.00 77.31 111 PHE A C 1
ATOM 934 O O . PHE A 1 111 ? 23.109 -1.691 -7.794 1.00 77.31 111 PHE A O 1
ATOM 941 N N . MET A 1 112 ? 24.349 -0.561 -6.298 1.00 81.00 112 MET A N 1
ATOM 942 C CA . MET A 1 112 ? 23.668 0.724 -6.463 1.00 81.00 112 MET A CA 1
ATOM 943 C C . MET A 1 112 ? 23.589 1.185 -7.937 1.00 81.00 112 MET A C 1
ATOM 945 O O . MET A 1 112 ? 22.481 1.494 -8.378 1.00 81.00 112 MET A O 1
ATOM 949 N N . PRO A 1 113 ? 24.663 1.167 -8.757 1.00 86.12 113 PRO A N 1
ATOM 950 C CA . PRO A 1 113 ? 24.570 1.603 -10.156 1.00 86.12 113 PRO A CA 1
ATOM 951 C C . PRO A 1 113 ? 23.590 0.766 -10.987 1.00 86.12 113 PRO A C 1
ATOM 953 O O . PRO A 1 113 ? 22.867 1.302 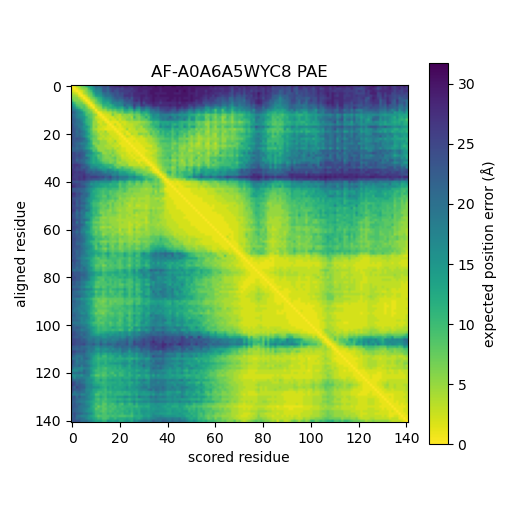-11.824 1.00 86.12 113 PRO A O 1
ATOM 956 N N . HIS A 1 114 ? 23.533 -0.542 -10.727 1.00 87.88 114 HIS A N 1
ATOM 957 C CA . HIS A 1 114 ? 22.628 -1.461 -11.415 1.00 87.88 114 HIS A CA 1
ATOM 958 C C . HIS A 1 114 ? 21.175 -1.224 -11.004 1.00 87.88 114 HIS A C 1
ATOM 960 O O . HIS A 1 114 ? 20.301 -1.150 -11.863 1.00 87.88 114 HIS A O 1
ATOM 966 N N . VAL A 1 115 ? 20.923 -1.017 -9.710 1.00 88.19 115 VAL A N 1
ATOM 967 C CA . VAL A 1 115 ? 19.585 -0.687 -9.203 1.00 88.19 115 VAL A CA 1
ATOM 968 C C . VAL A 1 115 ? 19.084 0.642 -9.773 1.00 88.19 115 VAL A C 1
ATOM 970 O O . VAL A 1 115 ? 17.937 0.742 -10.208 1.00 88.19 115 VAL A O 1
ATOM 973 N N . HIS A 1 116 ? 19.942 1.662 -9.836 1.00 85.00 116 HIS A N 1
ATOM 974 C CA . HIS A 1 116 ? 19.582 2.957 -10.416 1.00 85.00 116 HIS A CA 1
ATOM 975 C C . HIS A 1 116 ? 19.290 2.881 -11.921 1.00 85.00 116 HIS A C 1
ATOM 977 O O . HIS A 1 116 ? 18.432 3.622 -12.401 1.00 85.00 116 HIS A O 1
ATOM 983 N N . ALA A 1 117 ? 19.959 1.974 -12.636 1.00 88.88 117 ALA A N 1
ATOM 984 C CA . ALA A 1 117 ? 19.714 1.676 -14.045 1.00 88.88 117 ALA A CA 1
ATOM 985 C C . ALA A 1 117 ? 18.536 0.709 -14.285 1.00 88.88 117 ALA A C 1
ATOM 987 O O . ALA A 1 117 ? 18.308 0.318 -15.423 1.00 88.88 117 ALA A O 1
ATOM 988 N N . GLU A 1 118 ? 17.796 0.324 -13.237 1.00 88.44 118 GLU A N 1
ATOM 989 C CA . GLU A 1 118 ? 16.679 -0.634 -13.309 1.00 88.44 118 GLU A CA 1
ATOM 990 C C . GLU A 1 118 ? 17.085 -2.029 -13.817 1.00 88.44 118 GLU A C 1
ATOM 992 O O . GLU A 1 118 ? 16.291 -2.761 -14.397 1.00 88.44 118 GLU A O 1
ATOM 997 N N . HIS A 1 119 ? 18.334 -2.429 -13.561 1.00 90.12 119 HIS A N 1
ATOM 998 C CA . HIS A 1 119 ? 18.858 -3.756 -13.885 1.00 90.12 119 HIS A CA 1
ATOM 999 C C . HIS A 1 119 ? 18.576 -4.761 -12.758 1.00 90.12 119 HIS A C 1
ATOM 1001 O O . HIS A 1 119 ? 19.497 -5.243 -12.095 1.00 90.12 119 HIS A O 1
ATOM 1007 N N . TYR A 1 120 ? 17.299 -5.048 -12.519 1.00 90.00 120 TYR A N 1
ATOM 1008 C CA . TYR A 1 120 ? 16.844 -6.051 -11.558 1.00 90.00 120 TYR A CA 1
ATOM 1009 C C . TYR A 1 120 ? 15.552 -6.711 -12.034 1.00 90.00 120 TYR A C 1
ATOM 1011 O O . TYR A 1 120 ? 14.741 -6.088 -12.715 1.00 90.00 120 TYR A O 1
ATOM 1019 N N . ASP A 1 121 ? 15.345 -7.949 -11.598 1.00 92.00 121 ASP A N 1
ATOM 1020 C CA . ASP A 1 121 ? 14.091 -8.669 -11.783 1.00 92.00 121 ASP A CA 1
ATOM 1021 C C . ASP A 1 121 ? 13.302 -8.665 -10.472 1.00 92.00 121 ASP A C 1
ATOM 1023 O O . ASP A 1 121 ? 13.867 -8.858 -9.391 1.00 92.00 121 ASP A O 1
ATOM 1027 N N . LEU A 1 122 ? 11.987 -8.460 -10.564 1.00 93.25 122 LEU A N 1
ATOM 1028 C CA . LEU A 1 122 ? 11.075 -8.703 -9.449 1.00 93.25 122 LEU A CA 1
ATOM 1029 C C . LEU A 1 122 ? 10.458 -10.079 -9.611 1.00 93.25 122 LEU A C 1
ATOM 1031 O O . LEU A 1 122 ? 10.031 -10.446 -10.700 1.00 93.25 122 LEU A O 1
ATOM 1035 N N . VAL A 1 123 ? 10.423 -10.838 -8.522 1.00 93.31 123 VAL A N 1
ATOM 1036 C CA . VAL A 1 123 ? 9.942 -12.216 -8.523 1.00 93.31 123 VAL A CA 1
ATOM 1037 C C . VAL A 1 123 ? 8.686 -12.299 -7.667 1.00 93.31 123 VAL A C 1
ATOM 1039 O O . VAL A 1 123 ? 8.674 -11.822 -6.530 1.00 93.31 123 VAL A O 1
ATOM 1042 N N . GLY A 1 124 ? 7.629 -12.879 -8.230 1.00 88.94 124 GLY A N 1
ATOM 1043 C CA . GLY A 1 124 ? 6.368 -13.110 -7.540 1.00 88.94 124 GLY A CA 1
ATOM 1044 C C . GLY A 1 124 ? 6.442 -14.251 -6.518 1.00 88.94 124 GLY A C 1
ATOM 1045 O O . GLY A 1 124 ? 7.424 -14.997 -6.466 1.00 88.94 124 GLY A O 1
ATOM 1046 N N . PRO A 1 125 ? 5.390 -14.440 -5.703 1.00 84.88 125 PRO A N 1
ATOM 1047 C CA . PRO A 1 125 ? 5.307 -15.544 -4.740 1.00 84.88 125 PRO A CA 1
ATOM 1048 C C . PRO A 1 125 ? 5.370 -16.939 -5.382 1.00 84.88 125 PRO A C 1
ATOM 1050 O O . PRO A 1 125 ? 5.712 -17.915 -4.719 1.00 84.88 125 PRO A O 1
ATOM 1053 N N . ASP A 1 126 ? 5.031 -17.032 -6.667 1.00 88.44 126 ASP A N 1
ATOM 1054 C CA . ASP A 1 126 ? 5.108 -18.236 -7.494 1.00 88.44 126 ASP A CA 1
ATOM 1055 C C . ASP A 1 126 ? 6.524 -18.523 -8.026 1.00 88.44 126 ASP A C 1
ATOM 1057 O O . ASP A 1 126 ? 6.753 -19.564 -8.642 1.00 88.44 126 ASP A O 1
ATOM 1061 N N . GLY A 1 127 ? 7.483 -17.629 -7.773 1.00 89.75 127 GLY A N 1
ATOM 1062 C CA . GLY A 1 127 ? 8.855 -17.737 -8.258 1.00 89.75 127 GLY A CA 1
ATOM 1063 C C . GLY A 1 127 ? 9.052 -17.239 -9.691 1.00 89.75 127 GLY A C 1
ATOM 1064 O O . GLY A 1 127 ? 10.145 -17.405 -10.234 1.00 89.75 127 GLY A O 1
ATOM 1065 N N . MET A 1 128 ? 8.036 -16.628 -10.308 1.00 93.62 128 MET A N 1
ATOM 1066 C CA . MET A 1 128 ? 8.110 -16.132 -11.682 1.00 93.62 128 MET A CA 1
ATOM 1067 C C . MET A 1 128 ? 8.549 -14.668 -11.717 1.00 93.62 128 MET A C 1
ATOM 1069 O O . MET A 1 128 ? 8.179 -13.871 -10.855 1.00 93.62 128 MET A O 1
ATOM 1073 N N . VAL A 1 129 ? 9.340 -14.304 -12.730 1.00 93.94 129 VAL A N 1
ATOM 1074 C CA . VAL A 1 129 ? 9.722 -12.905 -12.963 1.00 93.94 129 VAL A CA 1
ATOM 1075 C C . VAL A 1 129 ? 8.498 -12.116 -13.429 1.00 93.94 129 VAL A C 1
ATOM 1077 O O . VAL A 1 129 ? 7.827 -12.510 -14.382 1.00 93.94 129 VAL A O 1
ATOM 1080 N N . ILE A 1 130 ? 8.230 -10.993 -12.768 1.00 93.69 130 ILE A N 1
ATOM 1081 C CA . ILE A 1 130 ? 7.155 -10.059 -13.097 1.00 93.69 130 ILE A CA 1
ATOM 1082 C C . ILE A 1 130 ? 7.734 -8.955 -13.979 1.00 93.69 130 ILE A C 1
ATOM 1084 O O . ILE A 1 130 ? 8.688 -8.274 -13.596 1.00 93.69 130 ILE A O 1
ATOM 1088 N N . SER A 1 131 ? 7.151 -8.766 -15.162 1.00 92.62 131 SER A N 1
ATOM 1089 C CA . SER A 1 131 ? 7.558 -7.694 -16.067 1.00 92.62 131 SER A CA 1
ATOM 1090 C C . SER A 1 131 ? 7.012 -6.341 -15.602 1.00 92.62 131 SER A C 1
ATOM 1092 O O . SER A 1 131 ? 5.953 -6.257 -14.981 1.00 92.62 131 SER A O 1
ATOM 1094 N N . ALA A 1 132 ? 7.686 -5.256 -15.985 1.00 91.38 132 ALA A N 1
ATOM 1095 C CA . ALA A 1 132 ? 7.189 -3.903 -15.744 1.00 91.38 132 ALA A CA 1
ATOM 1096 C C . ALA A 1 132 ? 5.809 -3.633 -16.379 1.00 91.38 132 ALA A C 1
ATOM 1098 O O . ALA A 1 132 ? 5.089 -2.766 -15.902 1.00 91.38 132 ALA A O 1
ATOM 1099 N N . GLN A 1 133 ? 5.446 -4.344 -17.457 1.00 91.94 133 GLN A N 1
ATOM 1100 C CA . GLN A 1 133 ? 4.155 -4.180 -18.143 1.00 91.94 133 GLN A CA 1
ATOM 1101 C C . GLN A 1 133 ? 3.021 -4.939 -17.451 1.00 91.94 133 GLN A C 1
ATOM 1103 O O . GLN A 1 133 ? 1.869 -4.518 -17.522 1.00 91.94 133 GLN A O 1
ATOM 1108 N N . ASP A 1 134 ? 3.352 -6.051 -16.798 1.00 92.50 134 ASP A N 1
ATOM 1109 C CA . ASP A 1 134 ? 2.384 -6.920 -16.128 1.00 92.50 134 ASP A CA 1
ATOM 1110 C C . ASP A 1 134 ? 2.268 -6.612 -14.631 1.00 92.50 134 ASP A C 1
ATOM 1112 O O . ASP A 1 134 ? 1.457 -7.222 -13.935 1.00 92.50 134 ASP A O 1
ATOM 1116 N N . TRP A 1 135 ? 3.071 -5.677 -14.117 1.00 92.94 135 TRP A N 1
ATOM 1117 C CA . TRP A 1 135 ? 3.143 -5.350 -12.697 1.00 92.94 135 TRP A CA 1
ATOM 1118 C C . TRP A 1 135 ? 1.762 -5.040 -12.120 1.00 92.94 135 TRP A C 1
ATOM 1120 O O . TRP A 1 135 ? 1.278 -5.779 -11.265 1.00 92.94 135 TRP A O 1
ATOM 1130 N N . GLU A 1 136 ? 1.084 -4.018 -12.647 1.00 92.62 136 GLU A N 1
ATOM 1131 C CA . GLU A 1 136 ? -0.204 -3.522 -12.148 1.00 92.62 136 GLU A CA 1
ATOM 1132 C C . GLU A 1 136 ? -1.324 -4.579 -12.160 1.00 92.62 136 GLU A C 1
ATOM 1134 O O . GLU A 1 136 ? -2.308 -4.438 -11.434 1.00 92.62 136 GLU A O 1
ATOM 1139 N N . THR A 1 137 ? -1.212 -5.624 -12.986 1.00 91.38 137 THR A N 1
ATOM 1140 C CA . THR A 1 137 ? -2.208 -6.706 -13.070 1.00 91.38 137 THR A CA 1
ATOM 1141 C C . THR A 1 137 ? -1.836 -7.923 -12.224 1.00 91.38 137 THR A C 1
ATOM 1143 O O . THR A 1 137 ? -2.725 -8.677 -11.813 1.00 91.38 137 THR A O 1
ATOM 1146 N N . THR A 1 138 ? -0.543 -8.104 -11.952 1.00 90.12 138 THR A N 1
ATOM 1147 C CA . THR A 1 138 ? 0.007 -9.255 -11.230 1.00 90.12 138 THR A CA 1
ATOM 1148 C C . THR A 1 138 ? 0.008 -9.031 -9.724 1.00 90.12 138 THR A C 1
ATOM 1150 O O . THR A 1 138 ? -0.379 -9.926 -8.971 1.00 90.12 138 THR A O 1
ATOM 1153 N N . ILE A 1 139 ? 0.428 -7.849 -9.265 1.00 88.88 139 ILE A N 1
ATOM 1154 C CA . ILE A 1 139 ? 0.554 -7.579 -7.832 1.00 88.88 139 ILE A CA 1
ATOM 1155 C C . ILE A 1 139 ? -0.789 -7.258 -7.183 1.00 88.88 139 ILE A C 1
ATOM 1157 O O . ILE A 1 139 ? -1.679 -6.659 -7.788 1.00 88.88 139 ILE A O 1
ATOM 1161 N N . ARG A 1 140 ? -0.924 -7.654 -5.919 1.00 86.44 140 ARG A N 1
ATOM 1162 C CA . ARG A 1 140 ? -2.057 -7.353 -5.041 1.00 86.44 140 ARG A CA 1
ATOM 1163 C C . ARG A 1 140 ? -1.535 -7.189 -3.610 1.00 86.44 140 ARG A C 1
ATOM 1165 O O . ARG A 1 140 ? -0.466 -7.741 -3.335 1.00 86.44 140 ARG A O 1
ATOM 1172 N N . PRO A 1 141 ? -2.248 -6.451 -2.747 1.00 84.31 141 PRO A N 1
ATOM 1173 C CA . PRO A 1 141 ? -2.023 -6.512 -1.307 1.00 84.31 141 PRO A CA 1
ATOM 1174 C C . PRO A 1 141 ? -2.155 -7.945 -0.774 1.00 84.31 141 PRO A C 1
ATOM 1176 O O . PRO A 1 141 ? -3.051 -8.672 -1.274 1.00 84.31 141 PRO A O 1
#

Nearest PDB structures (foldseek):
  7y27-assembly1_E  TM=3.782E-01  e=4.932E+00  Homo sapiens
  7xn9-assembly1_A  TM=2.245E-01  e=4.353E+00  Homo sapiens

Organism: NCBI:txid1392246

Secondary structure (DSSP, 8-state):
------S--SHHHHHHHHHHHHHHHHHHHHHHHH----S-HHHHHHHHHHHHHHHHHHHHHHHHHHHHHTTEEEEE-TT--EEEEEHHHHSSHHHHHHHHHHHTTTS-TTTHHHHHTT---EE-TTSPEEPTTTHHHH---

pLDDT: mean 79.02, std 15.09, range [27.62, 93.94]

InterPro domains:
  IPR054464 Ubiquitin-like domain, fungal [PF22893] (70-141)

Mean predicted aligned error: 10.64 Å

Sequence (141 aa):
MKFKDHYYHNHGERRKECLELTEDLVQFRQEVVTYDPEGDEENVQRRNSLLDRLQRDLDFLAKTDEDARAEDIRFTDATGRRFDLSWDICKTWKGMGEMIKQAFLYGPEPFMPHVHAEHYDLVGPDGMVISAQDWETTIRP

Foldseek 3Di:
DDDDPDADPDLVVLVVVLVVLVVVLVVLVVVLVPDDQPPDPVSVVVSVVSVVVSVVSVVVSVVSVVVQLVQWDWDADPVRDIDTHHCSQQLALVSVLVVQLVVCVVPDVVCNVCSVVVVDFDADPVRDTADNVCRNVPDGD

Solvent-accessible surface area (backbone atoms only — not comparable to full-atom values): 8444 Å² total; per-residue (Å²): 137,85,79,81,92,70,90,87,88,53,68,67,52,56,53,47,53,51,50,54,51,49,54,53,48,53,53,51,47,50,54,61,70,71,54,76,57,78,90,41,70,68,45,48,51,51,50,51,55,50,49,58,46,51,52,53,53,50,51,50,50,53,49,5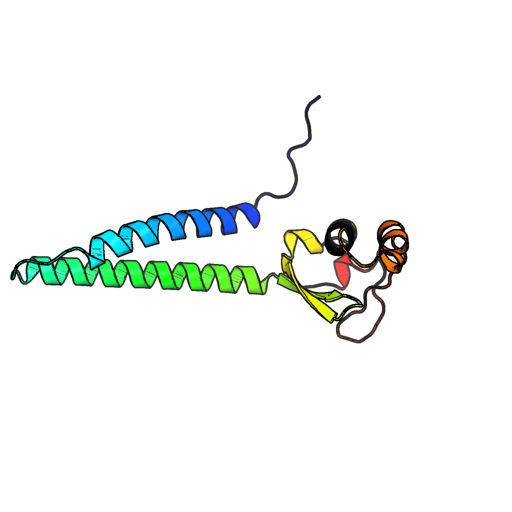0,51,52,57,54,55,60,37,26,33,82,46,69,52,99,87,68,54,76,44,79,40,52,35,92,50,48,57,38,51,68,41,35,52,51,51,52,42,61,72,35,71,85,46,66,74,87,51,36,67,39,51,73,70,64,67,71,82,48,66,45,99,87,71,44,77,53,49,77,87,47,31,62,78,69,64,70,85